Protein AF-A0A969QEK2-F1 (afdb_monomer)

pLDDT: mean 91.61, std 7.99, range [56.66, 98.0]

Mean predicted aligned error: 4.29 Å

Radius of gyration: 17.35 Å; Cα contacts (8 Å, |Δi|>4): 138; chains: 1; bounding box: 40×31×44 Å

Sequence (147 aa):
MPVPFYTKTLNDRQQLTDYDRAQPQALKTLHDSRIKGIHASSDRAIPTFAAWITKTKHWQPTISKFQQRGGKVIFVRMPVSQSRWKFEQKIYPPDRYWQPWMNQLNIKSVHFANYPDLSKFQLADTSHLDMRDKPDFTKAWLTHIQE

Solvent-accessible surface area (backbone atoms only — not comparable to full-atom values): 8684 Å² total; per-residue (Å²): 128,58,77,55,77,35,65,47,75,47,97,88,66,49,74,39,33,40,67,87,66,35,47,67,69,49,43,51,52,47,24,53,51,48,54,50,52,55,54,63,59,58,76,47,84,75,66,52,57,73,63,46,53,63,75,49,58,75,48,59,66,53,52,51,58,42,40,77,70,74,45,87,72,70,51,72,46,75,48,54,17,70,74,56,45,65,51,42,51,73,75,57,33,48,82,68,45,54,51,55,49,36,61,74,68,70,47,59,67,46,54,21,91,82,35,70,78,50,53,71,71,74,27,67,67,39,53,55,68,36,52,83,48,46,66,59,46,51,55,51,51,44,70,77,67,66,126

Foldseek 3Di:
DAPPQQWDQDPVRDIAGACVPGDLVVLQVLQVVVLVVLVVVPVPDQDAQVRVLVVVVVVQVVCVVCVVVVHADEAEAAEWAPSVVVVCCVRPNCVRHVVVSCVVSVHHYYYLVVDVQRHVADDSNGTDGHNVCVVSNVVSVCVSVPD

Nearest PDB structures (foldseek):
  1ivn-assembly1_A  TM=5.992E-01  e=3.303E+00  Esc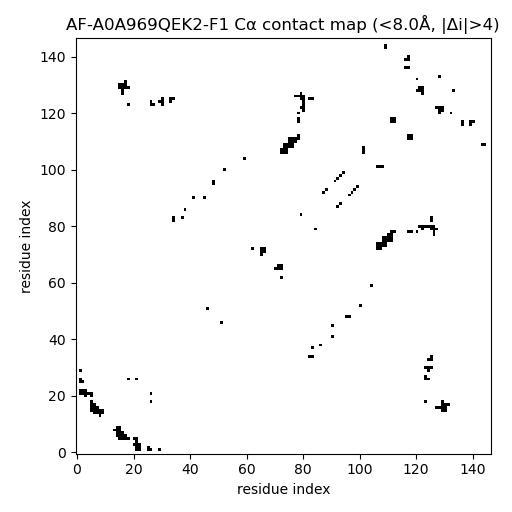herichia coli
  1u8u-assembly1_A  TM=6.215E-01  e=4.021E+00  Escherichia coli

Secondary structure (DSSP, 8-st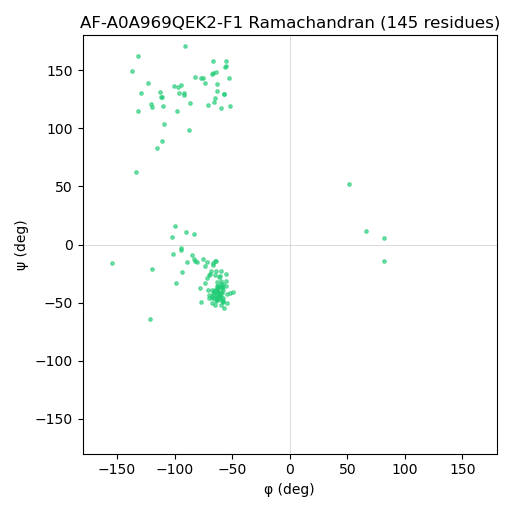ate):
-PSSP-EEE-TT--EEE-GGGS-HHHHHHHHHHHHHHHHHHHTSPPPPHHHHHHTTTTHHHHHHHHHHTT----EEE----HHHHHHHHHHS-TTTTHHHHHHHHT--EEEGGG-HHHH----TTSSPPPTTTHHHHHHHHHHTT--

Structure (mmCIF, N/CA/C/O backbone):
data_AF-A0A969QEK2-F1
#
_entry.id   AF-A0A969QEK2-F1
#
loop_
_atom_site.group_PDB
_atom_site.id
_atom_site.type_symbol
_atom_site.label_atom_id
_atom_site.label_alt_id
_atom_site.label_comp_id
_atom_site.label_asym_id
_atom_site.label_entity_id
_atom_site.label_seq_id
_atom_site.pdbx_PDB_ins_code
_atom_site.Cartn_x
_atom_site.Cartn_y
_atom_site.Cartn_z
_atom_site.occupancy
_atom_site.B_iso_or_equiv
_atom_site.auth_seq_id
_atom_site.auth_comp_id
_atom_site.auth_asym_id
_atom_site.auth_atom_id
_atom_site.pdbx_PDB_model_num
ATOM 1 N N . MET A 1 1 ? 1.822 6.728 -19.465 1.00 58.25 1 MET A N 1
ATOM 2 C CA . MET A 1 1 ? 2.118 5.290 -19.275 1.00 58.25 1 MET A CA 1
ATOM 3 C C . MET A 1 1 ? 2.831 4.782 -20.513 1.00 58.25 1 MET A C 1
ATOM 5 O O . MET A 1 1 ? 2.647 5.408 -21.553 1.00 58.25 1 MET A O 1
ATOM 9 N N . PRO A 1 2 ? 3.659 3.731 -20.412 1.00 61.31 2 PRO A N 1
ATOM 10 C CA . PRO A 1 2 ? 4.287 3.132 -21.584 1.00 61.31 2 PRO A CA 1
ATOM 11 C C . PRO A 1 2 ? 3.256 2.772 -22.659 1.00 61.31 2 PRO A C 1
ATOM 13 O O . PRO A 1 2 ? 2.144 2.364 -22.324 1.00 61.31 2 PRO A O 1
ATOM 16 N N . VAL A 1 3 ? 3.629 2.942 -23.927 1.00 60.56 3 VAL A N 1
ATOM 17 C CA . VAL A 1 3 ? 2.859 2.472 -25.086 1.00 60.56 3 VAL A CA 1
ATOM 18 C C . VAL A 1 3 ? 3.413 1.092 -25.490 1.00 60.56 3 VAL A C 1
ATOM 20 O O . VAL A 1 3 ? 4.636 0.932 -25.490 1.00 60.56 3 VAL A O 1
ATOM 23 N N . PRO A 1 4 ? 2.564 0.098 -25.819 1.00 66.44 4 PRO A N 1
ATOM 24 C CA . PRO A 1 4 ? 1.101 0.156 -25.815 1.00 66.44 4 PRO A CA 1
ATOM 25 C C . PRO A 1 4 ? 0.537 0.297 -24.397 1.00 66.44 4 PRO A C 1
ATOM 27 O O . PRO A 1 4 ? 1.098 -0.229 -23.437 1.00 66.44 4 PRO A O 1
ATOM 30 N N . PHE A 1 5 ? -0.585 1.017 -24.273 1.00 70.38 5 PHE A N 1
ATOM 31 C CA . PHE A 1 5 ? -1.298 1.117 -23.004 1.00 70.38 5 PHE A CA 1
ATOM 32 C C . PHE A 1 5 ? -1.720 -0.281 -22.558 1.00 70.38 5 PHE A C 1
ATOM 34 O O . PHE A 1 5 ? -2.514 -0.950 -23.219 1.00 70.38 5 PHE A O 1
ATOM 41 N N . TYR A 1 6 ? -1.194 -0.696 -21.416 1.00 82.69 6 TYR A N 1
ATOM 42 C CA . TYR A 1 6 ? -1.481 -1.991 -20.816 1.00 82.69 6 TYR A CA 1
ATOM 43 C C . TYR A 1 6 ? -2.473 -1.894 -19.654 1.00 82.69 6 TYR A C 1
ATOM 45 O O . TYR A 1 6 ? -2.735 -2.881 -18.981 1.00 82.69 6 TYR A O 1
ATOM 53 N N . THR A 1 7 ? -3.052 -0.716 -19.416 1.00 90.06 7 THR A N 1
ATOM 54 C CA . THR A 1 7 ? -4.106 -0.536 -18.416 1.00 90.06 7 THR A CA 1
ATOM 55 C C . THR A 1 7 ? -5.436 -0.247 -19.095 1.00 90.06 7 THR A C 1
ATOM 57 O O . THR A 1 7 ? -5.541 0.692 -19.884 1.00 90.06 7 THR A O 1
ATOM 60 N N . LYS A 1 8 ? -6.465 -1.021 -18.749 1.00 91.88 8 LYS A N 1
ATOM 61 C CA . LYS A 1 8 ? -7.857 -0.796 -19.151 1.00 91.88 8 LYS A CA 1
ATOM 62 C C . LYS A 1 8 ? -8.685 -0.404 -17.931 1.00 91.88 8 LYS A C 1
ATOM 64 O O . LYS A 1 8 ? -8.690 -1.130 -16.942 1.00 91.88 8 LYS A O 1
ATOM 69 N N . THR A 1 9 ? -9.404 0.711 -18.012 1.00 94.00 9 THR A N 1
ATOM 70 C CA . THR A 1 9 ? -10.400 1.095 -17.001 1.00 94.00 9 THR A CA 1
ATOM 71 C C . THR A 1 9 ? -11.766 0.553 -17.415 1.00 94.00 9 THR A C 1
ATOM 73 O O . THR A 1 9 ? -12.180 0.739 -18.558 1.00 94.00 9 THR A O 1
ATOM 76 N N . LEU A 1 10 ? -12.444 -0.141 -16.507 1.00 94.25 10 LEU A N 1
ATOM 77 C CA . LEU A 1 10 ? -13.798 -0.661 -16.694 1.00 94.25 10 LEU A CA 1
ATOM 78 C C . LEU A 1 10 ? -14.854 0.351 -16.212 1.00 94.25 10 LEU A C 1
ATOM 80 O O . LEU A 1 10 ? -14.530 1.355 -15.574 1.00 94.25 10 LEU A O 1
ATOM 84 N N . ASN A 1 11 ? -16.131 0.081 -16.495 1.00 96.00 11 ASN A N 1
ATOM 85 C CA . ASN A 1 11 ? -17.248 0.972 -16.144 1.00 96.00 11 ASN A CA 1
ATOM 86 C C . ASN A 1 11 ? -17.442 1.136 -14.626 1.00 96.00 11 ASN A C 1
ATOM 88 O O . ASN A 1 11 ? -17.916 2.174 -14.172 1.00 96.00 11 ASN A O 1
ATOM 92 N N . ASP A 1 12 ? -17.027 0.144 -13.841 1.00 95.50 12 ASP A N 1
ATOM 93 C CA . ASP A 1 12 ? -17.006 0.170 -12.373 1.00 95.50 12 ASP A CA 1
ATOM 94 C C . ASP A 1 12 ? -15.752 0.863 -11.800 1.00 95.50 12 ASP A C 1
ATOM 96 O O . ASP A 1 12 ? -15.510 0.833 -10.594 1.00 95.50 12 ASP A O 1
ATOM 100 N N . ARG A 1 13 ? -14.954 1.509 -12.662 1.00 92.25 13 ARG A N 1
ATOM 101 C CA . ARG A 1 13 ? -13.674 2.167 -12.350 1.00 92.25 13 ARG A CA 1
ATOM 102 C C . ARG A 1 13 ? -12.559 1.216 -11.923 1.00 92.25 13 ARG A C 1
ATOM 104 O O . ARG A 1 13 ? -11.495 1.680 -11.508 1.00 92.25 13 ARG A O 1
ATOM 111 N N . GLN A 1 14 ? -12.737 -0.092 -12.082 1.00 92.12 14 GLN A N 1
ATOM 112 C CA . GLN A 1 14 ? -11.645 -1.038 -11.941 1.00 92.12 14 GLN A CA 1
ATOM 113 C C . GLN A 1 14 ? -10.584 -0.784 -13.014 1.00 92.12 14 GLN A C 1
ATOM 115 O O . GLN A 1 14 ? -10.889 -0.694 -14.201 1.00 92.12 14 GLN A O 1
ATOM 120 N N . GLN A 1 15 ? -9.320 -0.737 -12.600 1.00 91.75 15 GLN A N 1
ATOM 121 C CA . GLN A 1 15 ? -8.187 -0.769 -13.518 1.00 91.75 15 GLN A CA 1
ATOM 122 C C . GLN A 1 15 ? -7.654 -2.199 -13.644 1.00 91.75 15 GLN A C 1
ATOM 124 O O . GLN A 1 15 ? -7.452 -2.908 -12.651 1.00 91.75 15 GLN A O 1
ATOM 129 N N . LEU A 1 16 ? -7.481 -2.628 -14.891 1.00 93.50 16 LEU A N 1
ATOM 130 C CA . LEU A 1 16 ? -6.876 -3.890 -15.293 1.00 93.50 16 LEU A CA 1
ATOM 131 C C . LEU A 1 16 ? -5.520 -3.591 -15.917 1.00 93.50 16 LEU A C 1
ATOM 133 O O . LEU A 1 16 ? -5.474 -3.106 -17.044 1.00 93.50 16 LEU A O 1
ATOM 137 N N . THR A 1 17 ? -4.448 -3.846 -15.178 1.00 92.69 17 THR A N 1
ATOM 138 C CA . THR A 1 17 ? -3.072 -3.658 -15.640 1.00 92.69 17 THR A CA 1
ATOM 139 C C . THR A 1 17 ? -2.515 -4.998 -16.107 1.00 92.69 17 THR A C 1
ATOM 141 O O . THR A 1 17 ? -2.393 -5.908 -15.300 1.00 92.69 17 THR A O 1
ATOM 144 N N . ASP A 1 18 ? -2.215 -5.117 -17.396 1.00 93.62 18 ASP A N 1
ATOM 145 C CA . ASP A 1 18 ? -1.760 -6.341 -18.061 1.00 93.62 18 ASP A CA 1
ATOM 146 C C . ASP A 1 18 ? -0.291 -6.210 -18.480 1.00 93.62 18 ASP A C 1
ATOM 148 O O . ASP A 1 18 ? 0.031 -5.754 -19.579 1.00 93.62 18 ASP A O 1
ATOM 152 N N . TYR A 1 19 ? 0.624 -6.576 -17.587 1.00 91.25 19 TYR A N 1
ATOM 153 C CA . TYR A 1 19 ? 2.050 -6.396 -17.835 1.00 91.25 19 TYR A CA 1
ATOM 154 C C . TYR A 1 19 ? 2.597 -7.261 -18.979 1.00 91.25 19 TYR A C 1
ATOM 156 O O . TYR A 1 19 ? 3.632 -6.893 -19.529 1.00 91.25 19 TYR A O 1
ATOM 164 N N . ASP A 1 20 ? 1.901 -8.319 -19.413 1.00 90.69 20 ASP A N 1
ATOM 165 C CA . ASP A 1 20 ? 2.333 -9.132 -20.563 1.00 90.69 20 ASP A CA 1
ATOM 166 C C . ASP A 1 20 ? 2.189 -8.378 -21.887 1.00 90.69 20 ASP A C 1
ATOM 168 O O . ASP A 1 20 ? 2.919 -8.630 -22.844 1.00 90.69 20 ASP A O 1
ATOM 172 N N . ARG A 1 21 ? 1.267 -7.411 -21.950 1.00 89.94 21 ARG A N 1
ATOM 173 C CA . ARG A 1 21 ? 1.100 -6.544 -23.124 1.00 89.94 21 ARG A CA 1
ATOM 174 C C . ARG A 1 21 ? 2.111 -5.408 -23.177 1.00 89.94 21 ARG A C 1
ATOM 176 O O . ARG A 1 21 ? 2.221 -4.735 -24.203 1.00 89.94 21 ARG A O 1
ATOM 183 N N . ALA A 1 22 ? 2.801 -5.137 -22.076 1.00 87.12 22 ALA A N 1
ATOM 184 C CA . ALA A 1 22 ? 3.743 -4.041 -22.004 1.00 87.12 22 ALA A CA 1
ATOM 185 C C . ALA A 1 22 ? 5.098 -4.443 -22.597 1.00 87.12 22 ALA A C 1
ATOM 187 O O . ALA A 1 22 ? 5.583 -5.555 -22.417 1.00 87.12 22 ALA A O 1
ATOM 188 N N . GLN A 1 23 ? 5.756 -3.499 -23.268 1.00 88.44 23 GLN A N 1
ATOM 189 C CA . GLN A 1 23 ? 7.117 -3.712 -23.757 1.00 88.44 23 GLN A CA 1
ATOM 190 C C . GLN A 1 23 ? 8.078 -3.879 -22.563 1.00 88.44 23 GLN A C 1
ATOM 192 O O . GLN A 1 23 ? 8.133 -2.968 -21.726 1.00 88.44 23 GLN A O 1
ATOM 197 N N . PRO A 1 24 ? 8.877 -4.966 -22.476 1.00 88.69 24 PRO A N 1
ATOM 198 C CA . PRO A 1 24 ? 9.727 -5.236 -21.312 1.00 88.69 24 PRO A CA 1
ATOM 199 C C . PRO A 1 24 ? 10.672 -4.082 -20.964 1.00 88.69 24 PRO A C 1
ATOM 201 O O . PRO A 1 24 ? 10.786 -3.681 -19.805 1.00 88.69 24 PRO A O 1
ATOM 204 N N . GLN A 1 25 ? 11.286 -3.473 -21.983 1.00 89.88 25 GLN A N 1
ATOM 205 C CA . GLN A 1 25 ? 12.166 -2.322 -21.793 1.00 89.88 25 GLN A CA 1
ATOM 206 C C . GLN A 1 25 ? 11.415 -1.122 -21.206 1.00 89.88 25 GLN A C 1
ATOM 208 O O . GLN A 1 25 ? 11.941 -0.411 -20.352 1.00 89.88 25 GLN A O 1
ATOM 213 N N . ALA A 1 26 ? 10.169 -0.909 -21.622 1.00 88.00 26 ALA A N 1
ATOM 214 C CA . ALA A 1 26 ? 9.373 0.211 -21.153 1.00 88.00 26 ALA A CA 1
ATOM 215 C C . ALA A 1 26 ? 8.879 0.004 -19.709 1.00 88.00 26 ALA A C 1
ATOM 217 O O . ALA A 1 26 ? 8.831 0.967 -18.940 1.00 88.00 26 ALA A O 1
ATOM 218 N N . LEU A 1 27 ? 8.591 -1.242 -19.306 1.00 88.81 27 LEU A N 1
ATOM 219 C CA . LEU A 1 27 ? 8.342 -1.589 -17.902 1.00 88.81 27 LEU A CA 1
ATOM 220 C C . LEU A 1 27 ? 9.575 -1.362 -17.037 1.00 88.81 27 LEU A C 1
ATOM 222 O O . LEU A 1 27 ? 9.462 -0.747 -15.978 1.00 88.81 27 LEU A O 1
ATOM 226 N N . LYS A 1 28 ? 10.753 -1.786 -17.507 1.00 90.75 28 LYS A N 1
ATOM 227 C CA . LYS A 1 28 ? 12.011 -1.538 -16.802 1.00 90.75 28 LYS A CA 1
ATOM 228 C C . LYS A 1 28 ? 12.259 -0.039 -16.621 1.00 90.75 28 LYS A C 1
ATOM 230 O O . LYS A 1 28 ? 12.506 0.411 -15.507 1.00 90.75 28 LYS A O 1
ATOM 235 N N . THR A 1 29 ? 12.122 0.752 -17.685 1.00 91.88 29 THR A N 1
ATOM 236 C CA . THR A 1 29 ? 12.272 2.212 -17.613 1.00 91.88 29 THR A CA 1
ATOM 237 C C . THR A 1 29 ? 11.271 2.843 -16.642 1.00 91.88 29 THR A C 1
ATOM 239 O O . THR A 1 29 ? 11.646 3.726 -15.870 1.00 91.88 29 THR A O 1
ATOM 242 N N . LEU A 1 30 ? 10.014 2.386 -16.632 1.00 90.31 30 LEU A N 1
ATOM 243 C CA . LEU A 1 30 ? 9.011 2.857 -15.675 1.00 90.31 30 LEU A CA 1
ATOM 244 C C . LEU A 1 30 ? 9.392 2.504 -14.232 1.00 90.31 30 LEU A C 1
ATOM 246 O O . LEU A 1 30 ? 9.292 3.362 -13.353 1.00 90.31 30 LEU A O 1
ATOM 250 N N . HIS A 1 31 ? 9.821 1.266 -13.991 1.00 92.56 31 HIS A N 1
ATOM 251 C CA . HIS A 1 31 ? 10.276 0.803 -12.684 1.00 92.56 31 HIS A CA 1
ATOM 252 C C . HIS A 1 31 ? 11.421 1.675 -12.166 1.00 92.56 31 HIS A C 1
ATOM 254 O O . HIS A 1 31 ? 11.316 2.267 -11.092 1.00 92.56 31 HIS A O 1
ATOM 260 N N . ASP A 1 32 ? 12.481 1.808 -12.964 1.00 93.62 32 ASP A N 1
ATOM 261 C CA . ASP A 1 32 ? 13.686 2.558 -12.611 1.00 93.62 32 ASP A CA 1
ATOM 262 C C . ASP A 1 32 ? 13.361 4.036 -12.356 1.00 93.62 32 ASP A C 1
ATOM 264 O O . ASP A 1 32 ? 13.826 4.627 -11.380 1.00 93.62 32 ASP A O 1
ATOM 268 N N . SER A 1 33 ? 12.495 4.627 -13.187 1.00 92.81 33 SER A N 1
ATOM 269 C CA . SER A 1 33 ? 12.020 6.001 -13.012 1.00 92.81 33 SER A CA 1
ATOM 270 C C . SER A 1 33 ? 11.271 6.191 -11.689 1.00 92.81 33 SER A C 1
ATOM 272 O O . SER A 1 33 ? 11.523 7.164 -10.974 1.00 92.81 33 SER A O 1
ATOM 274 N N . ARG A 1 34 ? 10.394 5.250 -11.314 1.00 92.12 34 ARG A N 1
ATOM 275 C CA . ARG A 1 34 ? 9.652 5.306 -10.045 1.00 92.12 34 ARG A CA 1
ATOM 276 C C . ARG A 1 34 ? 10.565 5.131 -8.841 1.00 92.12 34 ARG A C 1
ATOM 278 O O . ARG A 1 34 ? 10.447 5.906 -7.897 1.00 92.12 34 ARG A O 1
ATOM 285 N N . ILE A 1 35 ? 11.498 4.178 -8.883 1.00 92.69 35 ILE A N 1
ATOM 286 C CA . ILE A 1 35 ? 12.497 4.002 -7.819 1.00 92.69 35 ILE A CA 1
ATOM 287 C C . ILE A 1 35 ? 13.339 5.271 -7.659 1.00 92.69 35 ILE A C 1
ATOM 289 O O . ILE A 1 35 ? 13.486 5.765 -6.541 1.00 92.69 35 ILE A O 1
ATOM 293 N N . LYS A 1 36 ? 13.807 5.867 -8.763 1.00 92.00 36 LYS A N 1
ATOM 294 C CA . LYS A 1 36 ? 14.532 7.145 -8.734 1.00 92.00 36 LYS A CA 1
ATOM 295 C C . LYS A 1 36 ? 13.697 8.262 -8.103 1.00 92.00 36 LYS A C 1
ATOM 297 O O . LYS A 1 36 ? 14.208 8.993 -7.261 1.00 92.00 36 LYS A O 1
ATOM 302 N N . GLY A 1 37 ? 12.424 8.390 -8.481 1.00 89.69 37 GLY A N 1
ATOM 303 C CA . GLY A 1 37 ? 11.519 9.392 -7.908 1.00 89.69 37 GLY A CA 1
ATOM 304 C C . GLY A 1 37 ? 11.279 9.193 -6.409 1.00 89.69 37 GLY A C 1
ATOM 305 O O . GLY A 1 37 ? 11.275 10.158 -5.648 1.00 89.69 37 GLY A O 1
ATOM 306 N N . ILE A 1 38 ? 11.144 7.939 -5.973 1.00 87.12 38 ILE A N 1
ATOM 307 C CA . ILE A 1 38 ? 11.017 7.569 -4.561 1.00 87.12 38 ILE A CA 1
ATOM 308 C C . ILE A 1 38 ? 12.283 7.964 -3.786 1.00 87.12 38 ILE A C 1
ATOM 310 O O . ILE A 1 38 ? 12.172 8.616 -2.750 1.00 87.12 38 ILE A O 1
ATOM 314 N N . HIS A 1 39 ? 13.472 7.664 -4.311 1.00 86.62 39 HIS A N 1
ATOM 315 C CA . HIS A 1 39 ? 14.741 8.051 -3.685 1.00 86.62 39 HIS A CA 1
ATOM 316 C C . HIS A 1 39 ? 14.909 9.576 -3.615 1.00 86.62 39 HIS A C 1
ATOM 318 O O . HIS A 1 39 ? 15.162 10.116 -2.546 1.00 86.62 39 HIS A O 1
ATOM 324 N N . ALA A 1 40 ? 14.662 10.295 -4.712 1.00 86.38 40 ALA A N 1
ATOM 325 C CA . ALA A 1 40 ? 14.724 11.759 -4.712 1.00 86.38 40 ALA A CA 1
ATOM 326 C C . ALA A 1 40 ? 13.726 12.380 -3.716 1.00 86.38 40 ALA A C 1
ATOM 328 O O . ALA A 1 40 ? 13.968 13.432 -3.129 1.00 86.38 40 ALA A O 1
ATOM 329 N N . SER A 1 41 ? 12.582 11.725 -3.486 1.00 76.62 41 SER A N 1
ATOM 330 C CA . SER A 1 41 ? 11.608 12.199 -2.507 1.00 76.62 41 SER A CA 1
ATOM 331 C C . SER A 1 41 ? 12.085 12.077 -1.053 1.00 76.62 41 SER A C 1
ATOM 333 O O . SER A 1 41 ? 11.615 12.873 -0.237 1.00 76.62 41 SER A O 1
ATOM 335 N N . SER A 1 42 ? 13.011 11.153 -0.745 1.00 73.25 42 SER A N 1
ATOM 336 C CA . SER A 1 42 ? 13.568 10.951 0.605 1.00 73.25 42 SER A CA 1
ATOM 337 C C . SER A 1 42 ? 14.731 11.853 0.974 1.00 73.25 42 SER A C 1
ATOM 339 O O . SER A 1 42 ? 15.102 11.877 2.141 1.00 73.25 42 SER A O 1
ATOM 341 N N . ASP A 1 43 ? 15.285 12.611 0.027 1.00 65.38 43 ASP A N 1
ATOM 342 C CA . ASP A 1 43 ? 16.281 13.641 0.353 1.00 65.38 43 ASP A CA 1
ATOM 343 C C . ASP A 1 43 ? 15.665 14.755 1.226 1.00 65.38 43 ASP A C 1
ATOM 345 O O . ASP A 1 43 ? 16.361 15.552 1.852 1.00 65.38 43 ASP A O 1
ATOM 349 N N . ARG A 1 44 ? 14.329 14.793 1.314 1.00 71.31 44 ARG A N 1
ATOM 350 C CA . ARG A 1 44 ? 13.595 15.595 2.292 1.00 71.31 44 ARG A CA 1
ATOM 351 C C . ARG A 1 44 ? 13.705 14.975 3.681 1.00 71.31 44 ARG A C 1
ATOM 353 O O . ARG A 1 44 ? 13.531 13.771 3.840 1.00 71.31 44 ARG A O 1
ATOM 360 N N . ALA A 1 45 ? 13.887 15.821 4.696 1.00 75.94 45 ALA A N 1
ATOM 361 C CA . ALA A 1 45 ? 13.942 15.383 6.086 1.00 75.94 45 ALA A CA 1
ATOM 362 C C . ALA A 1 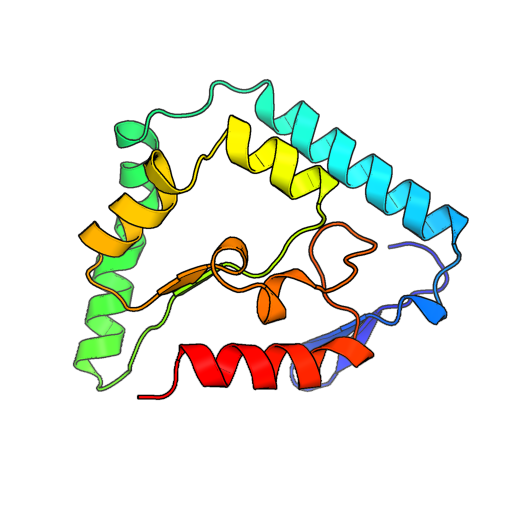45 ? 12.724 14.510 6.433 1.00 75.94 45 ALA A C 1
ATOM 364 O O . ALA A 1 45 ? 11.572 14.947 6.327 1.00 75.94 45 ALA A O 1
ATOM 365 N N . ILE A 1 46 ? 12.987 13.263 6.828 1.00 79.44 46 ILE A N 1
ATOM 366 C CA . ILE A 1 46 ? 11.943 12.320 7.219 1.00 79.44 46 ILE A CA 1
ATOM 367 C C . ILE A 1 46 ? 11.295 12.869 8.495 1.00 79.44 46 ILE A C 1
ATOM 369 O O . ILE A 1 46 ? 12.000 13.109 9.479 1.00 79.44 46 ILE A O 1
ATOM 373 N N . PRO A 1 47 ? 9.970 13.105 8.506 1.00 84.44 47 PRO A N 1
ATOM 374 C CA . PRO A 1 47 ? 9.312 13.630 9.690 1.00 84.44 47 PRO A CA 1
ATOM 375 C C . PRO A 1 47 ? 9.435 12.623 10.831 1.00 84.44 47 PRO A C 1
ATOM 377 O O . PRO A 1 47 ? 9.217 11.434 10.622 1.00 84.44 47 PRO A O 1
ATOM 380 N N . THR A 1 48 ? 9.711 13.098 12.046 1.00 91.25 48 THR A N 1
ATOM 381 C CA . THR A 1 48 ? 9.612 12.261 13.249 1.00 91.25 48 THR A CA 1
ATOM 382 C C . THR A 1 48 ? 8.213 11.655 13.360 1.00 91.25 48 THR A C 1
ATOM 384 O O . THR A 1 48 ? 7.249 12.217 12.829 1.00 91.25 48 THR A O 1
ATOM 387 N N . PHE A 1 49 ? 8.064 10.553 14.102 1.00 91.56 49 PHE A N 1
ATOM 388 C CA . PHE A 1 49 ? 6.743 9.959 14.327 1.00 91.56 49 PHE A CA 1
ATOM 389 C C . PHE A 1 49 ? 5.728 10.993 14.847 1.00 91.56 49 PHE A C 1
ATOM 391 O O . PHE A 1 49 ? 4.622 11.063 14.326 1.00 91.56 49 PHE A O 1
ATOM 398 N N . ALA A 1 50 ? 6.120 11.878 15.771 1.00 93.06 50 ALA A N 1
ATOM 399 C CA . ALA A 1 50 ? 5.255 12.939 16.302 1.00 93.06 50 ALA A CA 1
ATOM 400 C C . ALA A 1 50 ? 4.775 13.943 15.228 1.00 93.06 50 ALA A C 1
ATOM 402 O O . ALA A 1 50 ? 3.599 14.329 15.192 1.00 93.06 50 ALA A O 1
ATOM 403 N N . ALA A 1 51 ? 5.665 14.351 14.318 1.00 92.44 51 ALA A N 1
ATOM 404 C CA . ALA A 1 51 ? 5.306 15.229 13.207 1.00 92.44 51 ALA A CA 1
ATOM 405 C C . ALA A 1 51 ? 4.449 14.496 12.162 1.00 92.44 51 ALA A C 1
ATOM 407 O O . ALA A 1 51 ? 3.498 15.061 11.619 1.00 92.44 51 ALA A O 1
ATOM 408 N N . TRP A 1 52 ? 4.769 13.230 11.892 1.00 92.50 52 TRP A N 1
ATOM 409 C CA . TRP A 1 52 ? 4.060 12.387 10.937 1.00 92.50 52 TRP A CA 1
ATOM 410 C C . TRP A 1 52 ? 2.636 12.067 11.408 1.00 92.50 52 TRP A C 1
ATOM 412 O O . TRP A 1 52 ? 1.680 12.330 10.680 1.00 92.50 52 TRP A O 1
ATOM 422 N N . ILE A 1 53 ? 2.469 11.602 12.650 1.00 93.12 53 ILE A N 1
ATOM 423 C CA . ILE A 1 53 ? 1.178 11.177 13.210 1.00 93.12 53 ILE A CA 1
ATOM 424 C C . ILE A 1 53 ? 0.189 12.341 13.288 1.00 93.12 53 ILE A C 1
ATOM 426 O O . ILE A 1 53 ? -1.003 12.164 13.042 1.00 93.12 53 ILE A O 1
ATOM 430 N N . THR A 1 54 ? 0.677 13.564 13.515 1.00 93.75 54 THR A N 1
ATOM 431 C CA . THR A 1 54 ? -0.161 14.770 13.512 1.00 93.75 54 THR A CA 1
ATOM 432 C C . THR A 1 54 ? -0.854 14.985 12.164 1.00 93.75 54 THR A C 1
ATOM 434 O O . THR A 1 54 ? -2.012 15.402 12.135 1.00 93.75 54 THR A O 1
ATOM 437 N N . LYS A 1 55 ? -0.211 14.614 11.048 1.00 92.25 55 LYS A N 1
ATOM 438 C CA . LYS A 1 55 ? -0.807 14.702 9.703 1.00 92.25 55 LYS A CA 1
ATOM 439 C C . LYS A 1 55 ? -1.906 13.661 9.467 1.00 92.25 55 LYS A C 1
ATOM 441 O O . LYS A 1 55 ? -2.700 13.816 8.544 1.00 92.25 55 LYS A O 1
ATOM 446 N N . THR A 1 56 ? -1.993 12.633 10.310 1.00 92.94 56 THR A N 1
ATOM 447 C CA . THR A 1 56 ? -2.974 11.540 10.199 1.00 92.94 56 THR A CA 1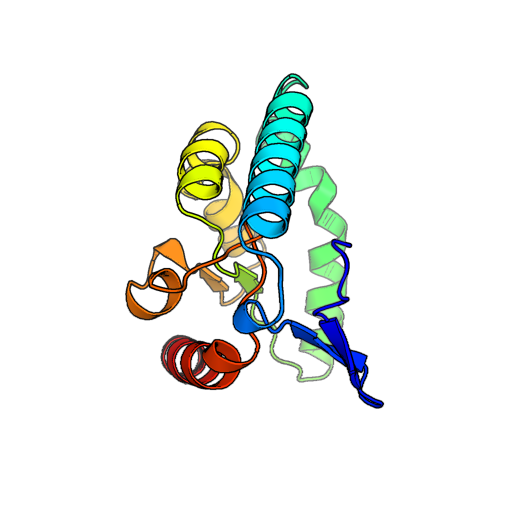
ATOM 448 C C . THR A 1 56 ? -4.237 11.759 11.042 1.00 92.94 56 THR A C 1
ATOM 450 O O . THR A 1 56 ? -5.174 10.972 10.952 1.00 92.94 56 THR A O 1
ATOM 453 N N . LYS A 1 57 ? -4.315 12.843 11.832 1.00 92.44 57 LYS A N 1
ATOM 454 C CA . LYS A 1 57 ? -5.427 13.105 12.774 1.00 92.44 57 LYS A CA 1
ATOM 455 C C . LYS A 1 57 ? -6.822 13.097 12.132 1.00 92.44 57 LYS A C 1
ATOM 457 O O . LYS A 1 57 ? -7.801 12.805 12.811 1.00 92.44 57 LYS A O 1
ATOM 462 N N . HIS A 1 58 ? -6.918 13.376 10.833 1.00 93.12 58 HIS A N 1
ATOM 463 C CA . HIS A 1 58 ? -8.173 13.368 10.076 1.00 93.12 58 HIS A CA 1
ATOM 464 C C . HIS A 1 58 ? -8.812 11.971 9.931 1.00 93.12 58 HIS A C 1
ATOM 466 O O . HIS A 1 58 ? -9.998 11.866 9.610 1.00 93.12 58 HIS A O 1
ATOM 472 N N . TRP A 1 59 ? -8.058 10.896 10.183 1.00 95.62 59 TRP A N 1
ATOM 473 C CA . TRP A 1 59 ? -8.571 9.531 10.101 1.00 95.62 59 TRP A CA 1
ATOM 474 C C . TRP A 1 59 ? -9.555 9.211 11.229 1.00 95.62 59 TRP A C 1
ATOM 476 O O . TRP A 1 59 ? -10.640 8.705 10.940 1.00 95.62 59 TRP A O 1
ATOM 486 N N . GLN A 1 60 ? -9.234 9.552 12.484 1.00 94.62 60 GLN A N 1
ATOM 487 C CA . GLN A 1 60 ? -10.038 9.151 13.649 1.00 94.62 60 GLN A CA 1
ATOM 488 C C . GLN A 1 60 ? -11.520 9.561 13.531 1.00 94.62 60 GLN A C 1
ATOM 490 O O . GLN A 1 60 ? -12.374 8.683 13.657 1.00 94.62 60 GLN A O 1
ATOM 495 N N . PRO A 1 61 ? -11.875 10.825 13.208 1.00 95.75 61 PRO A N 1
ATOM 496 C CA . PRO A 1 61 ? -13.282 11.213 13.084 1.00 95.75 61 PRO A CA 1
ATOM 497 C C . PRO A 1 61 ? -14.005 10.470 11.954 1.00 95.75 61 PRO A C 1
ATOM 499 O O . PRO A 1 61 ? -15.178 10.120 12.083 1.00 95.75 61 PRO A O 1
ATOM 502 N N . THR A 1 62 ? -13.304 10.202 10.848 1.00 95.75 62 THR A N 1
ATOM 503 C CA . THR A 1 62 ? -13.852 9.491 9.684 1.00 95.75 62 THR A CA 1
ATOM 504 C C . THR A 1 62 ? -14.159 8.036 10.027 1.00 95.75 62 THR A C 1
ATOM 506 O O . THR A 1 62 ? -15.250 7.547 9.731 1.00 95.75 62 THR A O 1
ATOM 509 N N . ILE A 1 63 ? -13.225 7.366 10.704 1.00 96.31 63 ILE A N 1
ATOM 510 C CA . ILE A 1 63 ? -13.386 5.995 11.196 1.00 96.31 63 ILE A CA 1
ATOM 511 C C . ILE A 1 63 ? -14.563 5.917 12.165 1.00 96.31 63 ILE A C 1
ATOM 513 O O . ILE A 1 63 ? -15.468 5.111 11.951 1.00 96.31 63 ILE A O 1
ATOM 517 N N . SER A 1 64 ? -14.598 6.787 13.181 1.00 95.69 64 SER A N 1
ATOM 518 C CA . SER A 1 64 ? -15.669 6.784 14.180 1.00 95.69 64 SER A CA 1
ATOM 519 C C . SER A 1 64 ? -17.040 6.995 13.540 1.00 95.69 64 SER A C 1
ATOM 521 O O . SER A 1 64 ? -17.983 6.278 13.864 1.00 95.69 64 SER A O 1
ATOM 523 N N . LYS A 1 65 ? -17.154 7.905 12.564 1.00 96.88 65 LYS A N 1
ATOM 524 C CA . LYS A 1 65 ? -18.403 8.130 11.822 1.00 96.88 65 LYS A CA 1
ATOM 525 C C . LYS A 1 65 ? -18.849 6.902 11.024 1.00 96.88 65 LYS A C 1
ATOM 527 O O . LYS A 1 65 ? -20.047 6.646 10.924 1.00 96.88 65 LYS A O 1
ATOM 532 N N . PHE A 1 66 ? -17.914 6.157 10.434 1.00 96.19 66 PHE A N 1
ATOM 533 C CA . PHE A 1 66 ? -18.227 4.932 9.696 1.00 96.19 66 PHE A CA 1
ATOM 534 C C . PHE A 1 66 ? -18.672 3.808 10.641 1.00 96.19 66 PHE A C 1
ATOM 536 O O . PHE A 1 66 ? -19.681 3.153 10.390 1.00 96.19 66 PHE A O 1
ATOM 543 N N . GLN A 1 67 ? -17.977 3.649 11.769 1.00 95.81 67 GLN A N 1
ATOM 544 C CA . GLN A 1 67 ? -18.290 2.638 12.780 1.00 95.81 67 GLN A CA 1
ATOM 545 C C . GLN A 1 67 ? -19.621 2.895 13.493 1.00 95.81 67 GLN A C 1
ATOM 547 O O . GLN A 1 67 ? -20.397 1.964 13.680 1.00 95.81 67 GLN A O 1
ATOM 552 N N . GLN A 1 68 ? -19.949 4.152 13.808 1.00 97.19 68 GLN A N 1
ATOM 553 C CA . GLN A 1 68 ? -21.253 4.532 14.378 1.00 97.19 68 GLN A CA 1
ATOM 554 C C . GLN A 1 68 ? -22.439 4.173 13.468 1.00 97.19 68 GLN A C 1
ATOM 556 O O . GLN A 1 68 ? -23.557 4.018 13.945 1.00 97.19 68 GLN A O 1
ATOM 561 N N . ARG A 1 69 ? -22.202 4.020 12.160 1.00 97.69 69 ARG A N 1
ATOM 562 C CA . ARG A 1 69 ? -23.203 3.576 11.176 1.00 97.69 69 ARG A CA 1
ATOM 563 C C . ARG A 1 69 ? -23.237 2.051 11.004 1.00 97.69 69 ARG A C 1
ATOM 565 O O . ARG A 1 69 ? -23.846 1.568 10.057 1.00 97.69 69 ARG A O 1
ATOM 572 N N . GLY A 1 70 ? -22.556 1.302 11.872 1.00 96.94 70 GLY A N 1
ATOM 573 C CA . GLY A 1 70 ? -22.445 -0.159 11.810 1.00 96.94 70 GLY A CA 1
ATOM 574 C C . GLY A 1 70 ? -21.375 -0.680 10.844 1.00 96.94 70 GLY A C 1
ATOM 575 O O . GLY A 1 70 ? -21.266 -1.887 10.643 1.00 96.94 70 GLY A O 1
ATOM 576 N N . GLY A 1 71 ? -20.576 0.200 10.235 1.00 95.69 71 GLY A N 1
ATOM 577 C CA . GLY A 1 71 ? -19.518 -0.197 9.312 1.00 95.69 71 GLY A CA 1
ATOM 578 C C . GLY A 1 71 ? -18.277 -0.745 10.024 1.00 95.69 71 GLY A C 1
ATOM 579 O O . GLY A 1 71 ? -17.860 -0.238 11.062 1.00 95.69 71 GLY A O 1
ATOM 580 N N . LYS A 1 72 ? -17.627 -1.752 9.434 1.00 93.94 72 LYS A N 1
ATOM 581 C CA . LYS A 1 72 ? -16.311 -2.242 9.878 1.00 93.94 72 LYS A CA 1
ATOM 582 C C . LYS A 1 72 ? -15.212 -1.610 9.024 1.00 93.94 72 LYS A C 1
ATOM 584 O O . LYS A 1 72 ? -15.342 -1.554 7.805 1.00 93.94 72 LYS A O 1
ATOM 589 N N . VAL A 1 73 ? -14.135 -1.145 9.656 1.00 94.50 73 VAL A N 1
ATOM 590 C CA . VAL A 1 73 ? -12.974 -0.562 8.965 1.00 94.50 73 VAL A CA 1
ATOM 591 C C . VAL A 1 73 ? -11.778 -1.483 9.147 1.00 94.50 73 VAL A C 1
ATOM 593 O O . VAL A 1 73 ? -11.485 -1.891 10.267 1.00 94.50 73 VAL A O 1
ATOM 596 N N . ILE A 1 74 ? -11.090 -1.785 8.048 1.00 95.06 74 ILE A N 1
ATOM 597 C CA . ILE A 1 74 ? -9.822 -2.517 8.040 1.00 95.06 74 ILE A CA 1
ATOM 598 C C . ILE A 1 74 ? -8.831 -1.716 7.202 1.00 95.06 74 ILE A C 1
ATOM 600 O O . ILE A 1 74 ? -9.147 -1.321 6.079 1.00 95.06 74 ILE A O 1
ATOM 604 N N . PHE A 1 75 ? -7.631 -1.484 7.731 1.00 96.38 75 PHE A N 1
ATOM 605 C CA . PHE A 1 75 ? -6.546 -0.864 6.969 1.00 96.38 75 PHE A CA 1
ATOM 606 C C . PHE A 1 75 ? -5.687 -1.932 6.304 1.00 96.38 75 PHE A C 1
ATOM 608 O O . PHE A 1 75 ? -5.229 -2.866 6.955 1.00 96.38 75 PHE A O 1
ATOM 615 N N . VAL A 1 76 ? -5.429 -1.783 5.007 1.00 96.69 76 VAL A N 1
ATOM 616 C CA . VAL A 1 76 ? -4.604 -2.728 4.248 1.00 96.69 76 VAL A CA 1
ATOM 617 C C . VAL A 1 76 ? -3.402 -1.997 3.678 1.00 96.69 76 VAL A C 1
ATOM 619 O O . VAL A 1 76 ? -3.543 -1.098 2.848 1.00 96.69 76 VAL A O 1
ATOM 622 N N . ARG A 1 77 ? -2.201 -2.405 4.089 1.00 97.06 77 ARG A N 1
ATOM 623 C CA . ARG A 1 77 ? -0.968 -2.026 3.408 1.00 97.06 77 ARG A CA 1
ATOM 624 C C . ARG A 1 77 ? -0.708 -3.041 2.291 1.00 97.06 77 ARG A C 1
ATOM 626 O O . ARG A 1 77 ? -0.150 -4.108 2.540 1.00 97.06 77 ARG A O 1
ATOM 633 N N . MET A 1 78 ? -1.080 -2.667 1.065 1.00 97.69 78 MET A N 1
ATOM 634 C CA . MET A 1 78 ? -0.813 -3.405 -0.185 1.00 97.69 78 MET A CA 1
ATOM 635 C C . MET A 1 78 ? 0.680 -3.696 -0.392 1.00 97.69 78 MET A C 1
ATOM 637 O O . MET A 1 78 ? 1.482 -2.918 0.102 1.00 97.69 78 MET A O 1
ATOM 641 N N . PRO A 1 79 ? 1.096 -4.743 -1.122 1.00 97.75 79 PRO A N 1
ATOM 642 C CA . PRO A 1 79 ? 2.508 -5.016 -1.396 1.00 97.75 79 PRO A CA 1
ATOM 643 C C . PRO A 1 79 ? 3.175 -3.965 -2.296 1.00 97.75 79 PRO A C 1
ATOM 645 O O . PRO A 1 79 ? 2.520 -3.232 -3.032 1.00 97.75 79 PRO A O 1
ATOM 648 N N . VAL A 1 80 ? 4.506 -3.884 -2.215 1.00 97.44 80 VAL A N 1
ATOM 649 C CA . VAL A 1 80 ? 5.369 -3.116 -3.135 1.00 97.44 80 VAL A CA 1
ATOM 650 C C . VAL A 1 80 ? 6.536 -3.984 -3.593 1.00 97.44 80 VAL A C 1
ATOM 652 O O . VAL A 1 80 ? 6.828 -5.000 -2.962 1.00 97.44 80 VAL A O 1
ATOM 655 N N . SER A 1 81 ? 7.203 -3.608 -4.689 1.00 95.69 81 SER A N 1
ATOM 656 C CA . SER A 1 81 ? 8.368 -4.356 -5.172 1.00 95.69 81 SER A CA 1
ATOM 657 C C . SER A 1 81 ? 9.441 -4.471 -4.091 1.00 95.69 81 SER A C 1
ATOM 659 O O . SER A 1 81 ? 9.596 -3.587 -3.246 1.00 95.69 81 SER A O 1
ATOM 661 N N . GLN A 1 82 ? 10.247 -5.532 -4.150 1.00 93.69 82 GLN A N 1
ATOM 662 C CA . GLN A 1 82 ? 11.309 -5.757 -3.167 1.00 93.69 82 GLN A CA 1
ATOM 663 C C . GLN A 1 82 ? 12.307 -4.585 -3.098 1.00 93.69 82 GLN A C 1
ATOM 665 O O . GLN A 1 82 ? 12.735 -4.202 -2.010 1.00 93.69 82 GLN A O 1
ATOM 670 N N . SER A 1 83 ? 12.653 -3.990 -4.246 1.00 92.12 83 SER A N 1
ATOM 671 C CA . SER A 1 83 ? 13.518 -2.804 -4.339 1.00 92.12 83 SER A CA 1
ATOM 672 C C . SER A 1 83 ? 12.945 -1.621 -3.556 1.00 92.12 83 SER A C 1
ATOM 674 O O . SER A 1 83 ? 13.631 -1.041 -2.713 1.00 92.12 83 SER A O 1
ATOM 676 N N . ARG A 1 84 ? 11.661 -1.322 -3.768 1.00 94.31 84 ARG A N 1
ATOM 677 C CA . ARG A 1 84 ? 10.939 -0.270 -3.053 1.00 94.31 84 ARG A CA 1
ATOM 678 C C . ARG A 1 84 ? 10.797 -0.592 -1.567 1.00 94.31 84 ARG A C 1
ATOM 680 O O . ARG A 1 84 ? 11.010 0.287 -0.738 1.00 94.31 84 ARG A O 1
ATOM 687 N N . TRP A 1 85 ? 10.508 -1.844 -1.214 1.00 95.38 8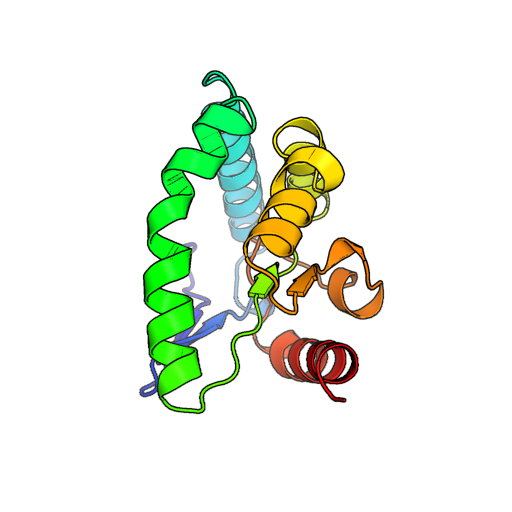5 TRP A N 1
ATOM 688 C CA . TRP A 1 85 ? 10.346 -2.255 0.180 1.00 95.38 85 TRP A CA 1
ATOM 689 C C . TRP A 1 85 ? 11.633 -2.117 0.999 1.00 95.38 85 TRP A C 1
ATOM 691 O O . TRP A 1 85 ? 11.610 -1.629 2.128 1.00 95.38 85 TRP A O 1
ATOM 701 N N . LYS A 1 86 ? 12.783 -2.507 0.434 1.00 92.56 86 LYS A N 1
ATOM 702 C CA . LYS A 1 86 ? 14.100 -2.329 1.076 1.00 92.56 86 LYS A CA 1
ATOM 703 C C . LYS A 1 86 ? 14.393 -0.864 1.395 1.00 92.56 86 LYS A C 1
ATOM 705 O O . LYS A 1 86 ? 15.057 -0.573 2.385 1.00 92.56 86 LYS A O 1
ATOM 710 N N . PHE A 1 87 ? 13.922 0.044 0.550 1.00 90.81 87 PHE A N 1
ATOM 711 C CA . PHE A 1 87 ? 14.062 1.474 0.762 1.00 90.81 87 PHE A CA 1
ATOM 712 C C . PHE A 1 87 ? 13.067 2.000 1.804 1.00 90.81 87 PHE A C 1
ATOM 714 O O . 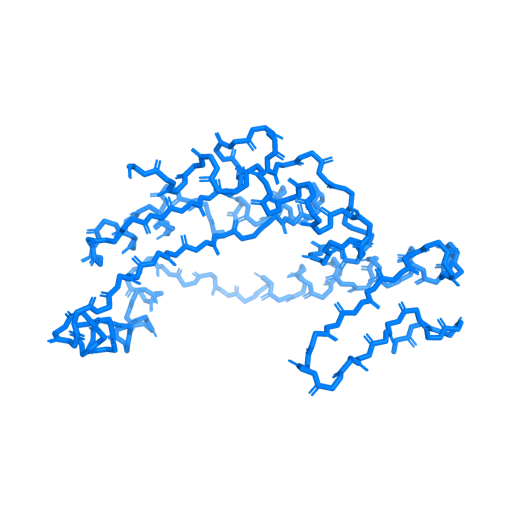PHE A 1 87 ? 13.477 2.652 2.761 1.00 90.81 87 PHE A O 1
ATOM 721 N N . GLU A 1 88 ? 11.780 1.669 1.676 1.00 91.88 88 GLU A N 1
ATOM 722 C CA . GLU A 1 88 ? 10.739 2.123 2.605 1.00 91.88 88 GLU A CA 1
ATOM 723 C C . GLU A 1 88 ? 11.006 1.678 4.047 1.00 91.88 88 GLU A C 1
ATOM 725 O O . GLU A 1 88 ? 10.803 2.470 4.958 1.00 91.88 88 GLU A O 1
ATOM 730 N N . GLN A 1 89 ? 11.562 0.484 4.270 1.00 92.75 89 GLN A N 1
ATOM 731 C CA . GLN A 1 89 ? 11.969 0.034 5.610 1.00 92.75 89 GLN A CA 1
ATOM 732 C C . GLN A 1 89 ? 13.031 0.925 6.262 1.00 92.75 89 GLN A C 1
ATOM 734 O O . GLN A 1 89 ? 13.101 0.993 7.484 1.00 92.75 89 GLN A O 1
ATOM 739 N N . LYS A 1 90 ? 13.862 1.615 5.476 1.00 89.56 90 LYS A N 1
ATOM 740 C CA . LYS A 1 90 ? 14.866 2.537 6.020 1.00 89.56 90 LYS A CA 1
ATOM 741 C C . LYS A 1 90 ? 14.238 3.859 6.441 1.00 89.56 90 LYS A C 1
ATOM 743 O O . LYS A 1 90 ? 14.657 4.435 7.440 1.00 89.56 90 LYS A O 1
ATOM 748 N N . ILE A 1 91 ? 13.252 4.336 5.680 1.00 88.62 91 ILE A N 1
ATOM 749 C CA . ILE A 1 91 ? 12.707 5.689 5.845 1.00 88.62 91 ILE A CA 1
ATOM 750 C C . ILE A 1 91 ? 11.405 5.736 6.659 1.00 88.62 91 ILE A C 1
ATOM 752 O O . ILE A 1 91 ? 11.190 6.667 7.427 1.00 88.62 91 ILE A O 1
ATOM 756 N N . TYR A 1 92 ? 10.568 4.707 6.550 1.00 90.19 92 TYR A N 1
ATOM 757 C CA . TYR A 1 92 ? 9.308 4.526 7.272 1.00 90.19 92 TYR A CA 1
ATOM 758 C C . TYR A 1 92 ? 9.211 3.097 7.831 1.00 90.19 92 TYR A C 1
ATOM 760 O O . TYR A 1 92 ? 8.325 2.334 7.436 1.00 90.19 92 TYR A O 1
ATOM 768 N N . PRO A 1 93 ? 10.126 2.706 8.738 1.00 93.06 93 PRO A N 1
ATOM 769 C CA . PRO A 1 93 ? 10.110 1.383 9.349 1.00 93.06 93 PRO A CA 1
ATOM 770 C C . PRO A 1 93 ? 8.755 1.111 10.052 1.00 93.06 93 PRO A C 1
ATOM 772 O O . PRO A 1 93 ? 8.267 1.972 10.795 1.00 93.06 93 PRO A O 1
ATOM 775 N N . PRO A 1 94 ? 8.092 -0.038 9.796 1.00 95.00 94 PRO A N 1
ATOM 776 C CA . PRO A 1 94 ? 6.721 -0.288 10.257 1.00 95.00 94 PRO A CA 1
ATOM 777 C C . PRO A 1 94 ? 6.519 -0.216 11.765 1.00 95.00 94 PRO A C 1
ATOM 779 O O . PRO A 1 94 ? 5.490 0.282 12.211 1.00 95.00 94 PRO A O 1
ATOM 782 N N . ASP A 1 95 ? 7.491 -0.690 12.533 1.00 95.50 95 ASP A N 1
ATOM 783 C CA . ASP A 1 95 ? 7.528 -0.657 13.997 1.00 95.50 95 ASP A CA 1
ATOM 784 C C . ASP A 1 95 ? 7.520 0.772 14.559 1.00 95.50 95 ASP A C 1
ATOM 786 O O . ASP A 1 95 ? 6.983 1.005 15.639 1.00 95.50 95 ASP A O 1
ATOM 790 N N . ARG A 1 96 ? 8.041 1.755 13.812 1.00 95.12 96 ARG A N 1
ATOM 791 C CA . ARG A 1 96 ? 8.026 3.166 14.231 1.00 95.12 96 ARG A CA 1
ATOM 792 C C . ARG A 1 96 ? 6.845 3.968 13.704 1.00 95.12 96 ARG A C 1
ATOM 794 O O . ARG A 1 96 ? 6.536 4.998 14.290 1.00 95.12 96 ARG A O 1
ATOM 801 N N . TYR A 1 97 ? 6.223 3.551 12.600 1.00 94.94 97 TYR A N 1
ATOM 802 C CA . TYR A 1 97 ? 5.168 4.332 11.939 1.00 94.94 97 TYR A CA 1
ATOM 803 C C . TYR A 1 97 ? 3.847 3.576 11.830 1.00 94.94 97 TYR A C 1
ATOM 805 O O . TYR A 1 97 ? 2.854 3.994 12.420 1.00 94.94 97 TYR A O 1
ATOM 813 N N . TRP A 1 98 ? 3.819 2.469 11.085 1.00 95.81 98 TRP A N 1
ATOM 814 C CA . TRP A 1 98 ? 2.583 1.738 10.801 1.00 95.81 98 TRP A CA 1
ATOM 815 C C . TRP A 1 98 ? 1.964 1.127 12.062 1.00 95.81 98 TRP A C 1
ATOM 817 O O . TRP A 1 98 ? 0.794 1.370 12.339 1.00 95.81 98 TRP A O 1
ATOM 827 N N . GLN A 1 99 ? 2.736 0.364 12.840 1.00 95.56 99 GLN A N 1
ATOM 828 C CA . GLN A 1 99 ? 2.225 -0.343 14.017 1.00 95.56 99 GLN A CA 1
ATOM 829 C C . GLN A 1 99 ? 1.730 0.629 15.102 1.00 95.56 99 GLN A C 1
ATOM 831 O O . GLN A 1 99 ? 0.582 0.480 15.522 1.00 95.56 99 GLN A O 1
ATOM 836 N N . PRO A 1 100 ? 2.487 1.674 15.508 1.00 95.12 100 PRO A N 1
ATOM 837 C CA . PRO A 1 100 ? 1.990 2.628 16.497 1.00 95.12 100 PRO A CA 1
ATOM 838 C C . PRO A 1 100 ? 0.746 3.380 16.015 1.00 95.12 100 PRO A C 1
ATOM 840 O O . PRO A 1 100 ? -0.160 3.640 16.803 1.00 95.12 100 PRO A O 1
ATOM 843 N N . TRP A 1 101 ? 0.667 3.694 14.718 1.00 95.94 101 TRP A N 1
ATOM 844 C CA . TRP A 1 101 ? -0.504 4.347 14.138 1.00 95.94 101 TRP A CA 1
ATOM 845 C C . TRP A 1 101 ? -1.750 3.459 14.177 1.00 95.94 101 TRP A C 1
ATOM 847 O O . TRP A 1 101 ? -2.806 3.919 14.606 1.00 95.94 101 TRP A O 1
ATOM 857 N N . MET A 1 102 ? -1.633 2.186 13.788 1.00 95.81 102 MET A N 1
ATOM 858 C CA . MET A 1 102 ? -2.744 1.230 13.862 1.00 95.81 102 MET A CA 1
ATOM 859 C C . MET A 1 102 ? -3.195 0.992 15.306 1.00 95.81 102 MET A C 1
ATOM 861 O O . MET A 1 102 ? -4.397 0.975 15.568 1.00 95.81 102 MET A O 1
ATOM 865 N N . ASN A 1 103 ? -2.247 0.901 16.244 1.00 93.69 103 ASN A N 1
ATOM 866 C CA . ASN A 1 103 ? -2.540 0.782 17.673 1.00 93.69 103 ASN A CA 1
ATOM 867 C C . ASN A 1 103 ? -3.292 2.013 18.197 1.00 93.69 103 ASN A C 1
ATOM 869 O O . ASN A 1 103 ? -4.279 1.867 18.910 1.00 93.69 103 ASN A O 1
ATOM 873 N N . GLN A 1 104 ? -2.874 3.223 17.805 1.00 93.88 104 GLN A N 1
ATOM 874 C CA . GLN A 1 104 ? -3.553 4.462 18.195 1.00 93.88 104 GLN A CA 1
ATOM 875 C C . GLN A 1 104 ? -4.986 4.531 17.653 1.00 93.88 104 GLN A C 1
ATOM 877 O O . GLN A 1 104 ? -5.884 4.993 18.352 1.00 93.88 104 GLN A O 1
ATOM 882 N N . LEU A 1 105 ? -5.204 4.095 16.410 1.00 93.88 105 LEU A N 1
ATOM 883 C CA . LEU A 1 105 ? -6.537 4.069 15.808 1.00 93.88 105 LEU A CA 1
ATOM 884 C C . LEU A 1 105 ? -7.423 2.947 16.372 1.00 93.88 105 LEU A C 1
ATOM 886 O O . LEU A 1 105 ? -8.641 3.016 16.213 1.00 93.88 105 LEU A O 1
ATOM 890 N N . ASN A 1 106 ? -6.826 1.935 17.012 1.00 92.00 106 ASN A N 1
ATOM 891 C CA . ASN A 1 106 ? -7.485 0.712 17.468 1.00 92.00 106 ASN A CA 1
ATOM 892 C C . ASN A 1 106 ? -8.290 0.028 16.342 1.00 92.00 106 ASN A C 1
ATOM 894 O O . ASN A 1 106 ? -9.487 -0.237 16.468 1.00 92.00 106 ASN A O 1
ATOM 898 N N . ILE A 1 107 ? -7.637 -0.201 15.197 1.00 91.62 107 ILE A N 1
ATOM 899 C CA . ILE A 1 107 ? -8.253 -0.786 13.996 1.00 91.62 107 ILE A CA 1
ATOM 900 C C . ILE A 1 107 ? -7.506 -2.040 13.560 1.00 91.62 107 ILE A C 1
ATOM 902 O O . ILE A 1 107 ? -6.275 -2.063 13.508 1.00 91.62 107 ILE A O 1
ATOM 906 N N . LYS A 1 108 ? -8.267 -3.064 13.156 1.00 93.31 108 LYS A N 1
ATOM 907 C CA . LYS A 1 108 ? -7.725 -4.243 12.477 1.00 93.31 108 LYS A CA 1
ATOM 908 C C . LYS A 1 108 ? -6.977 -3.813 11.218 1.00 93.31 108 LYS A C 1
ATOM 910 O O . LYS A 1 108 ? -7.501 -3.078 10.379 1.00 93.31 108 LYS A O 1
ATOM 915 N N . SER A 1 109 ? -5.752 -4.295 11.067 1.00 95.88 109 SER A N 1
ATOM 916 C CA . SER A 1 109 ? -4.928 -3.963 9.914 1.00 95.88 109 SER A CA 1
ATOM 917 C C . SER A 1 109 ? -4.210 -5.181 9.362 1.00 95.88 109 SER A C 1
ATOM 919 O O . SER A 1 109 ? -3.866 -6.100 10.100 1.00 95.88 109 SER A O 1
ATOM 921 N N . VAL A 1 110 ? -3.982 -5.175 8.053 1.00 97.06 110 VAL A N 1
ATOM 922 C CA . VAL A 1 110 ? -3.187 -6.181 7.353 1.00 97.06 110 VAL A CA 1
ATOM 923 C C . VAL A 1 110 ? -2.031 -5.475 6.679 1.00 97.06 110 VAL A C 1
ATOM 925 O O . VAL A 1 110 ? -2.229 -4.589 5.848 1.00 97.06 110 VAL A O 1
ATOM 928 N N . HIS A 1 111 ? -0.815 -5.874 7.028 1.00 97.62 111 HIS A N 1
ATOM 929 C CA . HIS A 1 111 ? 0.393 -5.398 6.376 1.00 97.62 111 HIS A CA 1
ATOM 930 C C . HIS A 1 111 ? 0.993 -6.539 5.557 1.00 97.62 111 HIS A C 1
ATOM 932 O O . HIS A 1 111 ? 1.362 -7.558 6.134 1.00 97.62 111 HIS A O 1
ATOM 938 N N . PHE A 1 112 ? 1.117 -6.375 4.233 1.00 97.88 112 PHE A N 1
ATOM 939 C CA . PHE A 1 112 ? 1.582 -7.445 3.333 1.00 97.88 112 PHE A CA 1
ATOM 940 C C . PHE A 1 112 ? 2.867 -8.137 3.818 1.00 97.88 112 PHE A C 1
ATOM 942 O O . PHE A 1 112 ? 2.957 -9.356 3.764 1.00 97.88 112 PHE A O 1
ATOM 949 N N . ALA A 1 113 ? 3.830 -7.370 4.348 1.00 96.56 113 ALA A N 1
ATOM 950 C CA . ALA A 1 113 ? 5.133 -7.887 4.765 1.00 96.56 113 ALA A CA 1
ATOM 951 C C . ALA A 1 113 ? 5.075 -8.879 5.942 1.00 96.56 113 ALA A C 1
ATOM 953 O O . ALA A 1 113 ? 6.059 -9.565 6.193 1.00 96.56 113 ALA A O 1
ATOM 954 N N . ASN A 1 114 ? 3.943 -8.967 6.647 1.00 96.69 114 ASN A N 1
ATOM 955 C CA . ASN A 1 114 ? 3.750 -9.939 7.722 1.00 96.69 114 ASN A CA 1
ATOM 956 C C . ASN A 1 114 ? 3.320 -11.318 7.191 1.00 96.69 114 ASN A C 1
ATOM 958 O O . ASN A 1 114 ? 3.327 -12.284 7.947 1.00 96.69 114 ASN A O 1
ATOM 962 N N . TYR A 1 115 ? 2.940 -11.414 5.912 1.00 97.06 115 TYR A N 1
ATOM 963 C CA . TYR A 1 115 ? 2.315 -12.597 5.328 1.00 97.06 115 TYR A CA 1
ATOM 964 C C . TYR A 1 115 ? 2.999 -12.969 3.998 1.00 97.06 115 TYR A C 1
ATOM 966 O O . TYR A 1 115 ? 2.944 -12.195 3.032 1.00 97.06 115 TYR A O 1
ATOM 974 N N . PRO A 1 116 ? 3.673 -14.134 3.907 1.00 96.69 116 PRO A N 1
ATOM 975 C CA . PRO A 1 116 ? 4.393 -14.532 2.694 1.00 96.69 116 PRO A CA 1
ATOM 976 C C . PRO A 1 116 ? 3.505 -14.626 1.445 1.00 96.69 116 PRO A C 1
ATOM 978 O O . PRO A 1 116 ? 3.919 -14.240 0.352 1.00 96.69 116 PRO A O 1
ATOM 981 N N . ASP A 1 117 ? 2.265 -15.082 1.606 1.00 97.25 117 ASP A N 1
ATOM 982 C CA . ASP A 1 117 ? 1.262 -15.205 0.544 1.00 97.25 117 ASP A CA 1
ATOM 983 C C . ASP A 1 117 ? 0.758 -13.852 0.009 1.00 97.25 117 ASP A C 1
ATOM 985 O O . ASP A 1 117 ? 0.340 -13.790 -1.146 1.00 97.25 117 ASP A O 1
ATOM 989 N N . LEU A 1 118 ? 0.876 -12.769 0.788 1.00 97.69 118 LEU A N 1
ATOM 990 C CA . LEU A 1 118 ? 0.628 -11.388 0.351 1.00 97.69 118 LEU A CA 1
ATOM 991 C C . LEU A 1 118 ? 1.868 -10.696 -0.232 1.00 97.69 118 LEU A C 1
ATOM 993 O O . LEU A 1 118 ? 1.740 -9.657 -0.881 1.00 97.69 118 LEU A O 1
ATOM 997 N N . SER A 1 119 ? 3.062 -11.252 -0.013 1.00 96.81 119 SER A N 1
ATOM 998 C CA . SER A 1 119 ? 4.345 -10.667 -0.435 1.00 96.81 119 SER A CA 1
ATOM 999 C C . SER A 1 119 ? 4.942 -11.298 -1.697 1.00 96.81 119 SER A C 1
ATOM 1001 O O . SER A 1 119 ? 5.931 -10.792 -2.222 1.00 96.81 119 SER A O 1
ATOM 1003 N N . LYS A 1 120 ? 4.358 -12.392 -2.197 1.00 96.25 120 LYS A N 1
ATOM 1004 C CA . LYS A 1 120 ? 4.900 -13.189 -3.314 1.00 96.25 120 LYS A CA 1
ATOM 1005 C C . LYS A 1 120 ? 4.748 -12.568 -4.712 1.00 96.25 120 LYS A C 1
ATOM 1007 O O . LYS A 1 120 ? 5.337 -13.076 -5.663 1.00 96.25 120 LYS A O 1
ATOM 1012 N N . PHE A 1 121 ? 3.942 -11.518 -4.856 1.00 96.69 121 PHE A N 1
ATOM 1013 C CA . PHE A 1 121 ? 3.551 -10.971 -6.159 1.00 96.69 121 PHE A CA 1
ATOM 1014 C C . PHE A 1 121 ? 4.664 -10.161 -6.830 1.00 96.69 121 PHE A C 1
ATOM 1016 O O . PHE A 1 121 ? 5.394 -9.413 -6.174 1.00 96.69 121 PHE A O 1
ATOM 1023 N N . GLN A 1 122 ? 4.757 -10.267 -8.157 1.00 94.31 122 GLN A N 1
ATOM 1024 C CA . GLN A 1 122 ? 5.681 -9.464 -8.955 1.00 94.31 122 GLN A CA 1
ATOM 1025 C C . GLN A 1 122 ? 5.034 -8.129 -9.322 1.00 94.31 122 GLN A C 1
ATOM 1027 O O . GLN A 1 122 ? 3.984 -8.072 -9.950 1.00 94.31 122 GLN A O 1
ATOM 1032 N N . LEU A 1 123 ? 5.680 -7.032 -8.930 1.00 94.94 123 LEU A N 1
ATOM 1033 C CA . LEU A 1 123 ? 5.138 -5.683 -9.082 1.00 94.94 123 LEU A CA 1
ATOM 1034 C C 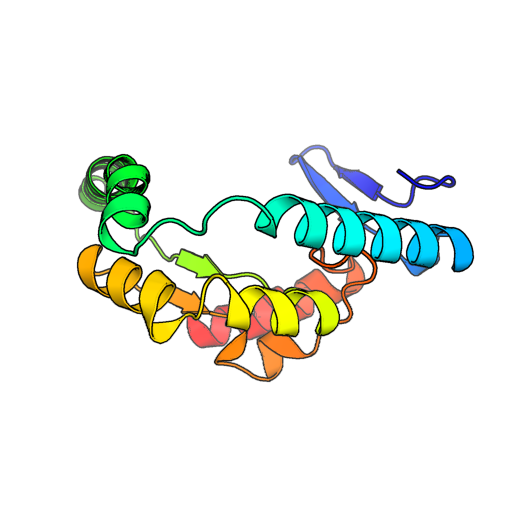. LEU A 1 123 ? 6.017 -4.893 -10.044 1.00 94.94 123 LEU A C 1
ATOM 1036 O O . LEU A 1 123 ? 6.918 -4.156 -9.626 1.00 94.94 123 LEU A O 1
ATOM 1040 N N . ALA A 1 124 ? 5.764 -5.083 -11.341 1.00 92.25 124 ALA A N 1
ATOM 1041 C CA . ALA A 1 124 ? 6.595 -4.553 -12.422 1.00 92.25 124 ALA A CA 1
ATOM 1042 C C . ALA A 1 124 ? 6.775 -3.032 -12.326 1.00 92.25 124 ALA A C 1
ATOM 1044 O O . ALA A 1 124 ? 7.864 -2.515 -12.558 1.00 92.25 124 ALA A O 1
ATOM 1045 N N . ASP A 1 125 ? 5.743 -2.311 -11.886 1.00 91.25 125 ASP A N 1
ATOM 1046 C CA . ASP A 1 125 ? 5.780 -0.858 -11.733 1.00 91.25 125 ASP A CA 1
ATOM 1047 C C . ASP A 1 125 ? 6.033 -0.376 -10.292 1.00 91.25 125 ASP A C 1
ATOM 1049 O O . ASP A 1 125 ? 5.812 0.795 -9.981 1.00 91.25 125 ASP A O 1
ATOM 1053 N N . THR A 1 126 ? 6.512 -1.257 -9.414 1.00 94.31 126 THR A N 1
ATOM 1054 C CA . THR A 1 126 ? 6.795 -1.053 -7.980 1.00 94.31 126 THR A CA 1
ATOM 1055 C C . THR A 1 126 ? 5.617 -1.153 -7.008 1.00 94.31 126 THR A C 1
ATOM 1057 O O . THR A 1 126 ? 5.884 -1.261 -5.810 1.00 94.31 126 THR A O 1
ATOM 1060 N N . SER A 1 127 ? 4.349 -1.128 -7.440 1.00 95.00 127 SER A N 1
ATOM 1061 C CA . SER A 1 127 ? 3.229 -1.137 -6.474 1.00 95.00 127 SER A CA 1
ATOM 1062 C C . SER A 1 127 ? 1.893 -1.695 -6.948 1.00 95.00 127 SER A C 1
ATOM 1064 O O . SER A 1 127 ? 1.041 -1.946 -6.099 1.00 95.00 127 SER A O 1
ATOM 1066 N N . HIS A 1 128 ? 1.660 -1.857 -8.249 1.00 94.94 128 HIS A N 1
ATOM 1067 C CA . HIS A 1 128 ? 0.393 -2.402 -8.733 1.00 94.94 128 HIS A CA 1
ATOM 1068 C C . HIS A 1 128 ? 0.527 -3.878 -9.091 1.00 94.94 128 HIS A C 1
ATOM 1070 O O . HIS A 1 128 ? 1.503 -4.297 -9.712 1.00 94.94 128 HIS A O 1
ATOM 1076 N N . LEU A 1 129 ? -0.480 -4.646 -8.674 1.00 96.25 129 LEU A N 1
ATOM 1077 C CA . LEU A 1 129 ? -0.653 -6.039 -9.066 1.00 96.25 129 LEU A CA 1
ATOM 1078 C C . LEU A 1 129 ? -0.964 -6.117 -10.557 1.00 96.25 129 LEU A C 1
ATOM 1080 O O . LEU A 1 129 ? -1.666 -5.254 -11.100 1.00 96.25 129 LEU A O 1
ATOM 1084 N N . ASP A 1 130 ? -0.501 -7.190 -11.186 1.00 95.75 130 ASP A N 1
ATOM 1085 C CA . ASP A 1 130 ? -1.038 -7.575 -12.478 1.00 95.75 130 ASP A CA 1
ATOM 1086 C C . ASP A 1 130 ? -2.524 -7.946 -12.342 1.00 95.75 130 ASP A C 1
ATOM 1088 O O . ASP A 1 130 ? -2.966 -8.463 -11.313 1.00 95.75 130 ASP A O 1
ATOM 1092 N N . MET A 1 131 ? -3.318 -7.701 -13.383 1.00 96.12 131 MET A N 1
ATOM 1093 C CA . MET A 1 131 ? -4.726 -8.082 -13.413 1.00 96.12 131 MET A CA 1
ATOM 1094 C C . MET A 1 131 ? -4.957 -9.577 -13.154 1.00 96.12 131 MET A C 1
ATOM 1096 O O . MET A 1 131 ? -5.979 -9.922 -12.560 1.00 96.12 131 MET A O 1
ATOM 1100 N N . ARG A 1 132 ? -4.016 -10.436 -13.563 1.00 96.56 132 ARG A N 1
ATOM 1101 C CA . ARG A 1 132 ? -4.054 -11.893 -13.364 1.00 96.56 132 ARG A CA 1
ATOM 1102 C C . ARG A 1 132 ? -3.820 -12.292 -11.909 1.00 96.56 132 ARG A C 1
ATOM 1104 O O . ARG A 1 132 ? -4.393 -13.277 -11.463 1.00 96.56 132 ARG A O 1
ATOM 1111 N N . ASP A 1 133 ? -3.075 -11.485 -11.156 1.00 97.56 133 ASP A N 1
ATOM 1112 C CA . ASP A 1 133 ? -2.761 -11.732 -9.744 1.00 97.56 133 ASP A CA 1
ATOM 1113 C C . ASP A 1 133 ? -3.878 -11.285 -8.790 1.00 97.56 133 ASP A C 1
ATOM 1115 O O . ASP A 1 133 ? -3.878 -11.637 -7.608 1.00 97.56 133 ASP A O 1
ATOM 1119 N N . LYS A 1 134 ? -4.847 -10.493 -9.271 1.00 95.50 134 LYS A N 1
ATOM 1120 C CA . LYS A 1 134 ? -5.907 -9.924 -8.424 1.00 95.50 134 LYS A CA 1
ATOM 1121 C C . LYS A 1 134 ? -6.730 -10.984 -7.685 1.00 95.50 134 LYS A C 1
ATOM 1123 O O . LYS A 1 134 ? -6.906 -10.807 -6.480 1.00 95.50 134 LYS A O 1
ATOM 1128 N N . PRO A 1 135 ? -7.236 -12.056 -8.333 1.00 97.06 135 PRO A N 1
ATOM 1129 C CA . PRO A 1 135 ? -8.030 -13.064 -7.635 1.00 97.06 135 PRO A CA 1
ATOM 1130 C C . PRO A 1 135 ? -7.233 -13.741 -6.518 1.00 97.06 135 PRO A C 1
ATOM 1132 O O . PRO A 1 135 ? -7.736 -13.864 -5.403 1.00 97.06 135 PRO A O 1
ATOM 1135 N N . ASP A 1 136 ? -5.978 -14.101 -6.789 1.00 98.00 136 ASP A N 1
ATOM 1136 C CA . ASP A 1 136 ? -5.100 -14.768 -5.827 1.00 98.00 136 ASP A CA 1
ATOM 1137 C C . ASP A 1 136 ? -4.738 -13.860 -4.652 1.00 98.00 136 ASP A C 1
ATOM 1139 O O . ASP A 1 136 ? -4.797 -14.297 -3.501 1.00 98.00 136 ASP A O 1
ATOM 1143 N N . PHE A 1 137 ? -4.428 -12.584 -4.914 1.00 97.75 137 PHE A N 1
ATOM 1144 C CA . PHE A 1 137 ? -4.204 -11.603 -3.854 1.00 97.75 137 PHE A CA 1
ATOM 1145 C C . PHE A 1 137 ? -5.451 -11.431 -2.991 1.00 97.75 137 PHE A C 1
ATOM 1147 O O . PHE A 1 137 ? -5.354 -11.461 -1.768 1.00 97.75 137 PHE A O 1
ATOM 1154 N N . THR A 1 138 ? -6.629 -11.274 -3.601 1.00 96.38 138 THR A N 1
ATOM 1155 C CA . THR A 1 138 ? -7.882 -11.122 -2.853 1.00 96.38 138 THR A CA 1
ATOM 1156 C C . THR A 1 138 ? -8.161 -12.351 -1.996 1.00 96.38 138 THR A C 1
ATOM 1158 O O . THR A 1 138 ? -8.518 -12.199 -0.832 1.00 96.38 138 THR A O 1
ATOM 1161 N N . LYS A 1 139 ? -7.956 -13.561 -2.527 1.00 97.19 139 LYS A N 1
ATOM 1162 C CA . LYS A 1 139 ? -8.178 -14.809 -1.790 1.00 97.19 139 LYS A CA 1
ATOM 1163 C C . LYS A 1 139 ? -7.239 -14.931 -0.588 1.00 97.19 139 LYS A C 1
ATOM 1165 O O . LYS A 1 139 ? -7.715 -15.206 0.507 1.00 97.19 139 LYS A O 1
ATOM 1170 N N . ALA A 1 140 ? -5.947 -14.656 -0.778 1.00 97.12 140 ALA A N 1
ATOM 1171 C CA . ALA A 1 140 ? -4.963 -14.635 0.306 1.00 97.12 140 ALA A CA 1
ATOM 1172 C C . ALA A 1 140 ? -5.253 -13.519 1.320 1.00 97.12 140 ALA A C 1
ATOM 1174 O O . ALA A 1 140 ? -5.143 -13.706 2.520 1.00 97.12 140 ALA A O 1
ATOM 1175 N N . TRP A 1 141 ? -5.677 -12.338 0.877 1.00 96.56 141 TRP A N 1
ATOM 1176 C CA . TRP A 1 141 ? -6.005 -11.248 1.794 1.00 96.56 141 TRP A CA 1
ATOM 1177 C C . TRP A 1 141 ? -7.221 -11.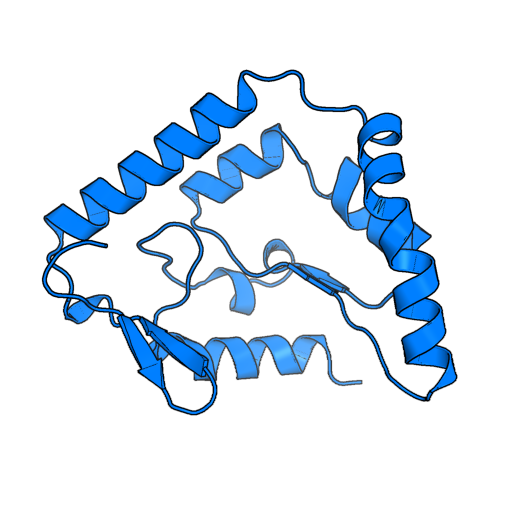574 2.666 1.00 96.56 141 TRP A C 1
ATOM 1179 O O . TRP A 1 141 ? -7.207 -11.289 3.865 1.00 96.56 141 TRP A O 1
ATOM 1189 N N . LEU A 1 142 ? -8.248 -12.209 2.090 1.00 95.81 142 LEU A N 1
ATOM 1190 C CA . LEU A 1 142 ? -9.452 -12.607 2.817 1.00 95.81 142 LEU A CA 1
ATOM 1191 C C . LEU A 1 142 ? -9.146 -13.554 3.985 1.00 95.81 142 LEU A C 1
ATOM 1193 O O . LEU A 1 142 ? -9.741 -13.376 5.046 1.00 95.81 142 LEU A O 1
ATOM 1197 N N . THR A 1 143 ? -8.179 -14.471 3.856 1.00 95.62 143 THR A N 1
ATOM 1198 C CA . THR A 1 143 ? -7.798 -15.372 4.963 1.00 95.62 143 THR A CA 1
ATOM 1199 C C . THR A 1 143 ? -7.219 -14.633 6.168 1.00 95.62 143 THR A C 1
ATOM 1201 O O . THR A 1 143 ? -7.279 -15.144 7.279 1.00 95.62 143 THR A O 1
ATOM 1204 N N . HIS A 1 144 ? -6.687 -13.422 5.970 1.00 94.44 144 HIS A N 1
ATOM 1205 C CA . HIS A 1 144 ? -6.098 -12.601 7.037 1.00 94.44 144 HIS A CA 1
ATOM 1206 C C . HIS A 1 144 ? -7.080 -11.589 7.636 1.00 94.44 144 HIS A C 1
ATOM 1208 O O . HIS A 1 144 ? -6.745 -10.891 8.597 1.00 94.44 144 HIS A O 1
ATOM 1214 N N . ILE A 1 145 ? -8.294 -11.479 7.082 1.00 91.44 145 ILE A N 1
ATOM 1215 C CA . ILE A 1 145 ? -9.323 -10.562 7.591 1.00 91.44 145 ILE A CA 1
ATOM 1216 C C . ILE A 1 145 ? -10.611 -11.236 8.049 1.00 91.44 145 ILE A C 1
ATOM 1218 O O . ILE A 1 145 ? -11.328 -10.625 8.846 1.00 91.44 145 ILE A O 1
ATOM 1222 N N . GLN A 1 146 ? -10.890 -12.454 7.587 1.00 79.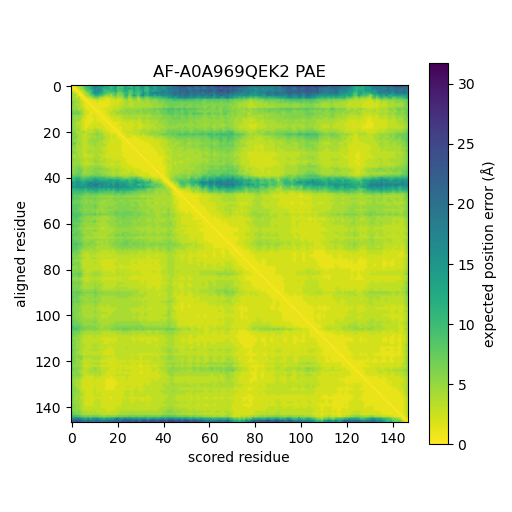69 146 GLN A N 1
ATOM 1223 C CA . GLN A 1 146 ? -12.023 -13.254 8.038 1.00 79.69 146 GLN A CA 1
ATOM 1224 C C . GLN A 1 146 ? -11.771 -13.736 9.477 1.00 79.69 146 GLN A C 1
ATOM 1226 O O . GLN A 1 146 ? -10.765 -14.382 9.755 1.00 79.69 146 GLN A O 1
ATOM 1231 N N . GLU A 1 147 ? -12.667 -13.342 10.380 1.00 56.66 147 GLU A N 1
ATOM 1232 C CA . GLU A 1 147 ? -12.907 -13.943 11.700 1.00 56.66 147 GLU A CA 1
ATOM 1233 C C . GLU A 1 147 ? -14.293 -14.581 11.659 1.00 56.66 147 GLU A C 1
ATOM 1235 O O . GLU A 1 147 ? -15.203 -13.918 11.095 1.00 56.66 147 GLU A O 1
#